Protein AF-A0A0Q5JCG6-F1 (afdb_monomer_lite)

Structure (mmCIF, N/CA/C/O backbone):
data_AF-A0A0Q5JCG6-F1
#
_entry.id   AF-A0A0Q5JCG6-F1
#
loop_
_atom_site.group_PDB
_atom_site.id
_atom_site.type_symbol
_atom_site.label_atom_id
_atom_site.label_alt_id
_atom_site.label_comp_id
_atom_site.label_asym_id
_atom_site.label_entity_id
_atom_site.label_seq_id
_atom_site.pdbx_PDB_ins_code
_atom_site.Cartn_x
_atom_site.Cartn_y
_atom_site.Cartn_z
_atom_site.occupancy
_atom_site.B_iso_or_equiv
_atom_site.auth_seq_id
_atom_site.auth_comp_id
_atom_site.auth_asym_id
_atom_site.auth_atom_id
_atom_site.pdbx_PDB_model_num
ATOM 1 N N . MET A 1 1 ? 0.064 -9.237 -11.714 1.00 82.19 1 MET A N 1
ATOM 2 C CA . MET A 1 1 ? -0.222 -7.907 -11.151 1.00 82.19 1 MET A CA 1
ATOM 3 C C . MET A 1 1 ? 0.021 -7.973 -9.659 1.00 82.19 1 MET A C 1
ATOM 5 O O . MET A 1 1 ? -0.502 -8.882 -9.032 1.00 82.19 1 MET A O 1
ATOM 9 N N . ILE A 1 2 ? 0.832 -7.061 -9.136 1.00 91.44 2 ILE A N 1
ATOM 10 C CA . ILE A 1 2 ? 1.230 -6.974 -7.729 1.00 91.44 2 ILE A CA 1
ATOM 11 C C . ILE A 1 2 ? 0.889 -5.580 -7.197 1.00 91.44 2 ILE A C 1
ATOM 13 O O . ILE A 1 2 ? 0.882 -4.605 -7.951 1.00 91.44 2 ILE A O 1
ATOM 17 N N . TYR A 1 3 ? 0.589 -5.463 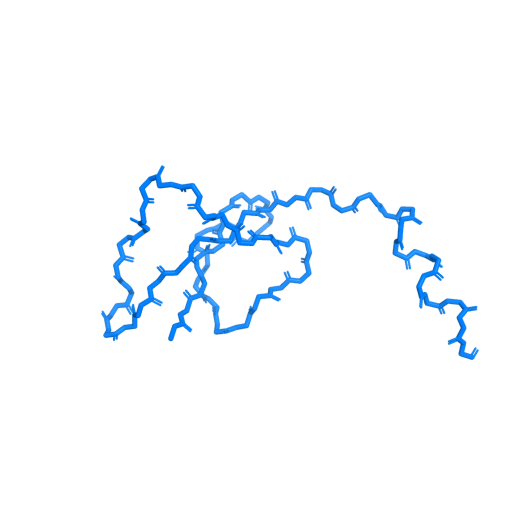-5.909 1.00 91.38 3 TYR A N 1
ATOM 18 C CA . TYR A 1 3 ? 0.259 -4.188 -5.281 1.00 91.38 3 TYR A CA 1
ATOM 19 C C . TYR A 1 3 ? 1.453 -3.644 -4.510 1.00 91.38 3 TYR A C 1
ATOM 21 O O . TYR A 1 3 ? 1.986 -4.335 -3.646 1.00 91.38 3 TYR A O 1
ATOM 29 N N . VAL A 1 4 ? 1.828 -2.392 -4.764 1.00 93.25 4 VAL A N 1
ATOM 30 C CA . VAL A 1 4 ? 2.741 -1.652 -3.885 1.00 93.25 4 VAL A CA 1
ATOM 31 C C . VAL A 1 4 ? 1.926 -0.864 -2.867 1.00 93.25 4 VAL A C 1
ATOM 33 O O . VAL A 1 4 ? 1.082 -0.036 -3.225 1.00 93.25 4 VAL A O 1
ATOM 36 N N . LEU A 1 5 ? 2.153 -1.149 -1.590 1.00 93.38 5 LEU A N 1
ATOM 37 C CA . LEU A 1 5 ? 1.478 -0.496 -0.478 1.00 93.38 5 LEU A CA 1
ATOM 38 C C . LEU A 1 5 ? 2.123 0.866 -0.217 1.00 93.38 5 LEU A C 1
ATOM 40 O O . LEU A 1 5 ? 3.337 0.957 -0.073 1.00 93.38 5 LEU A O 1
ATOM 44 N N . VAL A 1 6 ? 1.312 1.919 -0.150 1.00 90.81 6 VAL A N 1
ATOM 45 C CA . VAL A 1 6 ? 1.758 3.297 0.081 1.00 90.81 6 VAL A CA 1
ATOM 46 C C . VAL A 1 6 ? 1.049 3.873 1.300 1.00 90.81 6 VAL A C 1
ATOM 48 O O . VAL A 1 6 ? -0.179 3.862 1.387 1.00 90.81 6 VAL A O 1
ATOM 51 N N . GLY A 1 7 ? 1.825 4.398 2.238 1.00 89.81 7 GLY A N 1
ATOM 52 C CA . GLY A 1 7 ? 1.375 4.874 3.536 1.00 89.81 7 GLY A CA 1
ATOM 53 C C . GLY A 1 7 ? 1.045 3.758 4.534 1.00 89.81 7 GLY A C 1
ATOM 54 O O . GLY A 1 7 ? 1.028 2.558 4.232 1.00 89.81 7 GLY A O 1
ATOM 55 N N . GLY A 1 8 ? 0.743 4.185 5.761 1.00 89.31 8 GLY A N 1
ATOM 56 C CA . GLY A 1 8 ? 0.372 3.288 6.852 1.00 89.31 8 GLY A CA 1
ATOM 57 C C . GLY A 1 8 ? 1.511 2.365 7.314 1.00 89.31 8 GLY A C 1
ATOM 58 O O . GLY A 1 8 ? 2.681 2.618 7.033 1.00 89.31 8 GLY A O 1
ATOM 59 N N . PRO A 1 9 ? 1.186 1.277 8.035 1.00 90.44 9 PRO A N 1
ATOM 60 C CA . PRO A 1 9 ? 2.183 0.411 8.676 1.00 90.44 9 PRO A CA 1
ATOM 61 C C . PRO A 1 9 ? 3.022 -0.446 7.718 1.00 90.44 9 PRO A C 1
ATOM 63 O O . PRO A 1 9 ? 4.038 -1.003 8.127 1.00 90.44 9 PRO A O 1
ATOM 66 N N . ARG A 1 10 ? 2.568 -0.624 6.472 1.00 91.62 10 ARG A N 1
ATOM 67 C CA . ARG A 1 10 ? 3.190 -1.520 5.482 1.00 91.62 10 ARG A CA 1
ATOM 68 C C . ARG A 1 10 ? 3.710 -0.783 4.248 1.00 91.62 10 ARG A C 1
ATOM 70 O O . ARG A 1 10 ? 3.833 -1.396 3.193 1.00 91.62 10 ARG A O 1
ATOM 77 N N . ASP A 1 11 ? 3.987 0.510 4.382 1.00 92.69 11 ASP A N 1
ATOM 78 C CA . ASP A 1 11 ? 4.517 1.348 3.306 1.00 92.69 11 ASP A CA 1
ATOM 79 C C . ASP A 1 11 ? 5.741 0.711 2.613 1.00 92.69 11 ASP A C 1
ATOM 81 O O . ASP A 1 11 ? 6.625 0.151 3.266 1.00 92.69 11 ASP A O 1
ATOM 85 N N . GLY A 1 12 ? 5.752 0.742 1.279 1.00 90.94 12 GLY A N 1
ATOM 86 C CA . GLY A 1 12 ? 6.793 0.185 0.411 1.00 90.94 12 GLY A CA 1
ATOM 87 C C . GLY A 1 12 ? 6.728 -1.329 0.167 1.00 90.94 12 GLY A C 1
ATOM 88 O O . GLY A 1 12 ? 7.503 -1.848 -0.639 1.00 90.94 12 GLY A O 1
ATOM 89 N N . GLN A 1 13 ? 5.830 -2.069 0.827 1.00 94.00 13 GLN A N 1
ATOM 90 C CA . GLN A 1 13 ? 5.714 -3.516 0.606 1.00 94.00 13 GLN A CA 1
ATOM 91 C C . GLN A 1 13 ? 5.029 -3.837 -0.723 1.00 94.00 13 GLN A C 1
ATOM 93 O O . GLN A 1 13 ? 4.018 -3.231 -1.068 1.00 94.00 13 GLN A O 1
ATOM 98 N N . HIS A 1 14 ? 5.543 -4.854 -1.414 1.00 93.00 14 HIS A N 1
ATOM 99 C CA . HIS A 1 14 ? 4.904 -5.452 -2.582 1.00 93.00 14 HIS A CA 1
ATOM 100 C C . HIS A 1 14 ? 4.154 -6.712 -2.150 1.00 93.00 14 HIS A C 1
ATOM 102 O O . HIS A 1 14 ? 4.712 -7.554 -1.443 1.00 93.00 14 HIS A O 1
ATOM 108 N N . VAL A 1 15 ? 2.883 -6.822 -2.524 1.00 92.56 15 VAL A N 1
ATOM 109 C CA . VAL A 1 15 ? 2.003 -7.921 -2.116 1.00 92.56 15 VAL A CA 1
ATOM 110 C C . VAL A 1 15 ? 1.138 -8.382 -3.277 1.00 92.56 15 VAL A C 1
ATOM 112 O O . VAL A 1 15 ? 0.646 -7.563 -4.049 1.00 92.56 15 VAL A O 1
ATOM 115 N N . ASP A 1 16 ? 0.918 -9.688 -3.380 1.00 92.81 16 ASP A N 1
ATOM 116 C CA . ASP A 1 16 ? 0.101 -10.260 -4.457 1.00 92.81 16 ASP A CA 1
ATO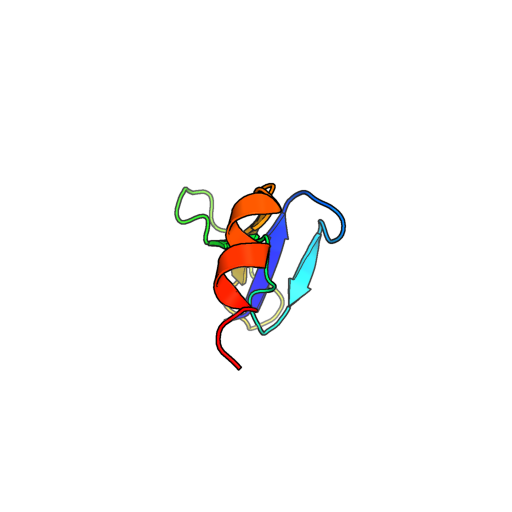M 117 C C . ASP A 1 16 ? -1.406 -10.039 -4.241 1.00 92.81 16 ASP A C 1
ATOM 119 O O . ASP A 1 16 ? -2.160 -9.929 -5.204 1.00 92.81 16 ASP A O 1
ATOM 123 N N . ASP A 1 17 ? -1.838 -9.890 -2.983 1.00 92.56 17 ASP A N 1
ATOM 124 C CA . ASP A 1 17 ? -3.229 -9.634 -2.596 1.00 92.56 17 ASP A CA 1
ATOM 125 C C . ASP A 1 17 ? -3.375 -8.287 -1.888 1.00 92.56 17 ASP A C 1
ATOM 127 O O . ASP A 1 17 ? -2.553 -7.934 -1.041 1.00 92.56 17 ASP A O 1
ATOM 131 N N . LEU A 1 18 ? -4.460 -7.559 -2.177 1.00 90.06 18 LEU A N 1
ATOM 132 C CA . LEU A 1 18 ? -4.747 -6.260 -1.565 1.00 90.06 18 LEU A CA 1
A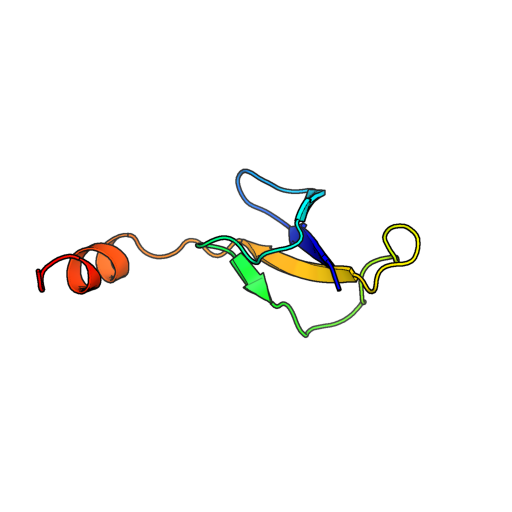TOM 133 C C . LEU A 1 18 ? -5.183 -6.425 -0.091 1.00 90.06 18 LEU A C 1
ATOM 135 O O . LEU A 1 18 ? -6.276 -6.940 0.174 1.00 90.06 18 LEU A O 1
ATOM 139 N N . PRO A 1 19 ? -4.385 -5.968 0.893 1.00 89.12 19 PRO A N 1
ATOM 140 C CA . PRO A 1 19 ? -4.748 -6.066 2.301 1.00 89.12 19 PRO A CA 1
ATOM 141 C C . PRO A 1 19 ? -5.881 -5.104 2.685 1.00 89.12 19 PRO A C 1
ATOM 143 O O . PRO A 1 19 ? -6.068 -4.042 2.093 1.00 89.12 19 PRO A O 1
ATOM 146 N N . ARG A 1 20 ? -6.612 -5.446 3.757 1.00 87.88 20 ARG A N 1
ATOM 147 C CA . ARG A 1 20 ? -7.602 -4.536 4.362 1.00 87.88 20 ARG A CA 1
ATOM 148 C C . ARG A 1 20 ? -6.932 -3.241 4.831 1.00 87.88 20 ARG A C 1
ATOM 150 O O . ARG A 1 20 ? -5.791 -3.264 5.285 1.00 87.88 20 ARG A O 1
ATOM 157 N N . GLY A 1 21 ? -7.664 -2.130 4.741 1.00 88.38 21 GLY A N 1
ATOM 158 C CA . GLY A 1 21 ? -7.130 -0.796 5.046 1.00 88.38 21 GLY A CA 1
ATOM 159 C C . GLY A 1 21 ? -6.315 -0.182 3.907 1.00 88.38 21 GLY A C 1
ATOM 160 O O . GLY A 1 21 ? -5.822 0.927 4.049 1.00 88.38 21 GLY A O 1
ATOM 161 N N . TYR A 1 22 ? -6.198 -0.861 2.761 1.00 90.31 22 TYR A N 1
ATOM 162 C CA . TYR A 1 22 ? -5.590 -0.315 1.552 1.00 90.31 22 TYR A CA 1
ATOM 163 C C . TYR A 1 22 ? -6.593 -0.311 0.398 1.00 90.31 22 TYR A C 1
ATOM 165 O O . TYR A 1 22 ? -7.373 -1.250 0.231 1.00 90.31 22 TYR A O 1
ATOM 173 N N . ARG A 1 23 ? -6.601 0.763 -0.392 1.00 90.31 23 ARG A N 1
ATOM 174 C CA . ARG A 1 23 ? -7.451 0.909 -1.582 1.00 90.31 23 ARG A CA 1
ATOM 175 C C . ARG A 1 23 ? -6.590 1.170 -2.803 1.00 90.31 23 ARG A C 1
ATOM 177 O O . ARG A 1 23 ? -5.562 1.832 -2.689 1.00 90.31 23 ARG A O 1
ATOM 184 N N . LEU A 1 24 ? -7.018 0.695 -3.967 1.00 89.75 24 LEU A N 1
ATOM 185 C CA . LEU A 1 24 ? -6.311 0.990 -5.209 1.00 89.75 24 LEU A CA 1
ATOM 186 C C . LEU A 1 24 ? -6.340 2.494 -5.472 1.00 89.75 24 LEU A C 1
ATOM 188 O O . LEU A 1 24 ? -7.402 3.118 -5.442 1.00 89.75 24 LEU A O 1
ATOM 192 N N . SER A 1 25 ? -5.166 3.064 -5.707 1.00 81.88 25 SER A N 1
ATOM 193 C CA . SER A 1 25 ? -5.036 4.405 -6.254 1.00 81.88 25 SER A CA 1
ATOM 194 C C . SER A 1 25 ? -4.973 4.266 -7.761 1.00 81.88 25 SER A C 1
ATOM 196 O O . SER A 1 25 ? -3.999 3.738 -8.291 1.00 81.88 25 SER A O 1
ATOM 198 N N . LEU A 1 26 ? -6.035 4.710 -8.427 1.00 70.50 26 LEU A N 1
ATOM 199 C CA . LEU A 1 26 ? -6.095 4.794 -9.886 1.00 70.50 26 LEU A CA 1
ATOM 200 C C . LEU A 1 26 ? -5.544 6.132 -10.406 1.00 70.50 26 LEU A C 1
ATOM 202 O O . LEU A 1 26 ? -5.441 6.311 -11.613 1.00 70.50 26 LEU A O 1
ATOM 206 N N . ASP A 1 27 ? -5.192 7.053 -9.503 1.00 67.81 27 ASP A N 1
ATOM 207 C CA . ASP A 1 27 ? -4.583 8.336 -9.843 1.00 67.81 27 ASP A CA 1
ATOM 208 C C . ASP A 1 27 ? -3.065 8.180 -10.075 1.00 67.81 27 ASP A C 1
ATOM 210 O O . ASP A 1 27 ? -2.353 7.602 -9.245 1.00 67.81 27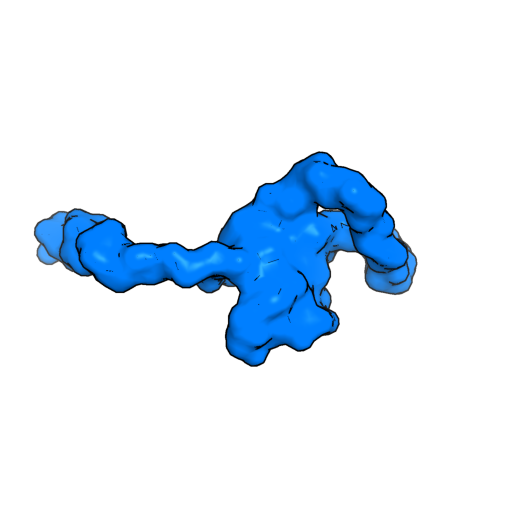 ASP A O 1
ATOM 214 N N . ASP A 1 28 ? -2.599 8.689 -11.221 1.00 64.00 28 ASP A N 1
ATOM 215 C CA . ASP A 1 28 ? -1.223 8.615 -11.743 1.00 64.00 28 ASP A CA 1
ATOM 216 C C . ASP A 1 28 ? -0.223 9.512 -10.970 1.00 64.00 28 ASP A C 1
ATOM 218 O O . ASP A 1 28 ? -0.622 10.540 -10.412 1.00 64.00 28 ASP A O 1
ATOM 222 N N . PRO A 1 29 ? 1.095 9.203 -10.957 1.00 68.06 29 PRO A N 1
ATOM 223 C CA . PRO A 1 29 ? 1.786 8.256 -11.836 1.00 68.06 29 PRO A CA 1
ATOM 224 C C . PRO A 1 29 ? 1.798 6.806 -11.331 1.00 68.06 29 PRO A C 1
ATOM 226 O O . PRO A 1 29 ? 2.022 6.535 -10.142 1.00 68.06 29 PRO A O 1
ATOM 229 N N . GLN A 1 30 ? 1.628 5.887 -12.278 1.00 70.75 30 GLN A N 1
ATOM 230 C CA . GLN A 1 30 ? 1.768 4.448 -12.128 1.00 70.75 30 GLN A CA 1
ATOM 231 C C . GLN A 1 30 ? 3.148 4.109 -11.532 1.00 70.75 30 GLN A C 1
ATOM 233 O O . GLN A 1 30 ? 4.161 4.675 -11.954 1.00 70.75 30 GLN A O 1
ATOM 238 N N . PRO A 1 31 ? 3.207 3.246 -10.501 1.00 77.19 31 PRO A N 1
ATOM 239 C CA . PRO A 1 31 ? 4.470 2.885 -9.867 1.00 77.19 31 PRO A CA 1
ATOM 240 C C . PRO A 1 31 ? 5.383 2.116 -10.827 1.00 77.19 31 PRO A C 1
ATOM 242 O O . PRO A 1 31 ? 4.912 1.485 -11.775 1.00 77.19 31 PRO A O 1
ATOM 245 N N . GLU A 1 32 ? 6.688 2.148 -10.549 1.00 81.19 32 GLU A N 1
ATOM 246 C CA . GLU A 1 32 ? 7.655 1.358 -11.308 1.00 81.19 32 GLU A CA 1
ATOM 247 C C . GLU A 1 32 ? 7.295 -0.143 -11.256 1.00 81.19 32 GLU A C 1
ATOM 249 O O . GLU A 1 32 ? 6.830 -0.640 -10.218 1.00 81.19 32 GLU A O 1
ATOM 254 N N . PRO A 1 33 ? 7.486 -0.880 -12.366 1.00 80.94 33 PRO A N 1
ATOM 255 C CA . PRO A 1 33 ? 7.283 -2.321 -12.389 1.00 80.94 33 PRO A CA 1
ATOM 256 C C . PRO A 1 33 ? 8.166 -3.021 -11.356 1.00 80.94 33 PRO A C 1
ATOM 258 O O . PRO A 1 33 ? 9.337 -2.679 -11.181 1.00 80.94 33 PRO A O 1
ATOM 261 N N . PHE A 1 34 ? 7.614 -4.029 -10.687 1.00 81.56 34 PHE A N 1
ATOM 262 C CA . PHE A 1 34 ? 8.360 -4.864 -9.756 1.00 81.56 34 PHE A CA 1
ATOM 263 C C . PHE A 1 34 ? 8.715 -6.178 -10.449 1.00 81.56 34 PHE A C 1
ATOM 265 O O . PHE A 1 34 ? 7.894 -7.091 -10.547 1.00 81.56 34 PHE A O 1
ATOM 272 N N . GLY A 1 35 ? 9.943 -6.260 -10.966 1.00 86.31 35 GLY A N 1
ATOM 273 C CA . GLY A 1 35 ? 10.368 -7.375 -11.816 1.00 86.31 35 GLY A CA 1
ATOM 274 C C . GLY A 1 35 ? 9.538 -7.440 -13.100 1.00 86.31 35 GLY A C 1
ATOM 275 O O . GLY A 1 35 ? 9.346 -6.422 -13.760 1.00 86.31 35 GLY A O 1
ATOM 276 N N . ASP A 1 36 ? 9.021 -8.627 -13.421 1.00 88.56 36 ASP A N 1
ATOM 277 C CA . ASP A 1 36 ? 8.181 -8.867 -14.606 1.00 88.56 36 ASP A CA 1
ATOM 278 C C . ASP A 1 36 ? 6.675 -8.644 -14.345 1.00 88.56 36 ASP A C 1
ATOM 280 O O . ASP A 1 36 ? 5.835 -9.002 -15.173 1.00 88.56 36 ASP A O 1
ATOM 284 N N . PHE A 1 37 ? 6.302 -8.099 -13.182 1.00 83.44 37 PHE A N 1
ATOM 285 C CA . PHE A 1 37 ? 4.905 -7.921 -12.791 1.00 83.44 37 PHE A CA 1
ATOM 286 C C . PHE A 1 37 ? 4.428 -6.480 -12.979 1.00 83.44 37 PHE A C 1
ATOM 288 O O . PHE A 1 37 ? 5.083 -5.530 -12.551 1.00 83.44 37 PHE A O 1
ATOM 295 N N . ASP A 1 38 ? 3.212 -6.332 -13.512 1.00 84.88 38 ASP A N 1
ATOM 296 C CA . ASP A 1 38 ? 2.487 -5.061 -13.472 1.00 84.88 38 ASP A CA 1
ATOM 297 C C . ASP A 1 38 ? 2.245 -4.635 -12.018 1.00 84.88 38 ASP A C 1
ATOM 299 O O . ASP A 1 38 ? 1.563 -5.346 -11.268 1.00 84.88 38 ASP A O 1
ATOM 303 N N . THR A 1 39 ? 2.777 -3.477 -11.627 1.00 86.94 39 THR A N 1
ATOM 304 C CA . THR A 1 39 ? 2.614 -2.923 -10.278 1.00 86.94 39 THR A CA 1
ATOM 305 C C . THR A 1 39 ? 1.457 -1.932 -10.238 1.00 86.94 39 THR A C 1
ATOM 307 O O . THR A 1 39 ? 1.365 -1.019 -11.059 1.00 86.94 39 THR A O 1
ATOM 310 N N . VAL A 1 40 ? 0.590 -2.066 -9.236 1.00 89.12 40 VAL A N 1
ATOM 311 C CA . VAL A 1 40 ? -0.511 -1.134 -8.972 1.00 89.12 40 VAL A CA 1
ATOM 312 C C . VAL A 1 40 ? -0.377 -0.555 -7.573 1.00 89.12 40 VAL A C 1
ATOM 314 O O . VAL A 1 40 ? -0.071 -1.257 -6.613 1.00 89.12 40 VAL A O 1
ATOM 317 N N . ARG A 1 41 ? -0.608 0.751 -7.432 1.00 90.56 41 ARG A N 1
ATOM 318 C CA . ARG A 1 41 ? -0.500 1.426 -6.140 1.00 90.56 41 ARG A CA 1
ATOM 319 C C . ARG A 1 41 ? -1.733 1.157 -5.282 1.00 90.56 41 ARG A C 1
ATOM 321 O O . ARG A 1 41 ? -2.863 1.373 -5.715 1.00 90.56 41 ARG A O 1
ATOM 328 N N . ALA A 1 42 ? -1.508 0.764 -4.037 1.00 92.00 42 ALA A N 1
ATOM 329 C CA . ALA A 1 42 ? -2.534 0.600 -3.023 1.00 92.00 42 ALA A CA 1
ATOM 330 C C . ALA A 1 42 ? -2.235 1.536 -1.849 1.00 92.00 42 ALA A C 1
ATOM 332 O O . ALA A 1 42 ? -1.223 1.392 -1.175 1.00 92.00 42 ALA A O 1
ATOM 333 N N . VAL A 1 43 ? -3.097 2.518 -1.607 1.00 91.00 43 VAL A N 1
ATOM 334 C CA . VAL A 1 43 ? -2.874 3.563 -0.602 1.00 91.00 43 VAL A CA 1
ATOM 335 C C . VAL A 1 43 ? -3.604 3.214 0.685 1.00 91.00 43 VAL A C 1
ATOM 337 O O . VAL A 1 43 ? -4.774 2.819 0.649 1.00 91.00 43 VAL A O 1
ATOM 340 N N . TRP A 1 44 ? -2.913 3.364 1.814 1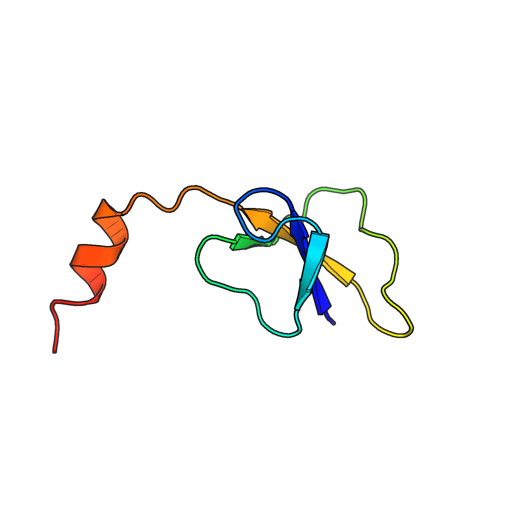.00 91.38 44 TRP A N 1
ATOM 341 C CA . TRP A 1 44 ? -3.497 3.216 3.139 1.00 91.38 44 TRP A CA 1
ATOM 342 C C . TRP A 1 44 ? -4.621 4.226 3.320 1.00 91.38 44 TRP A C 1
ATOM 344 O O . TRP A 1 44 ? -4.454 5.423 3.083 1.00 91.38 44 TRP A O 1
ATOM 354 N N . PHE A 1 45 ? -5.763 3.741 3.773 1.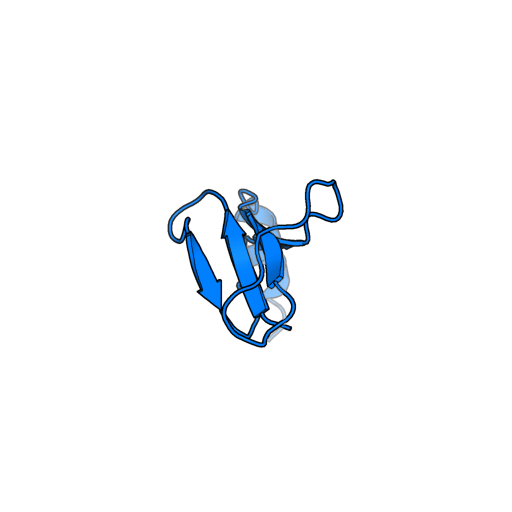00 86.00 45 PHE A N 1
ATOM 355 C CA . PHE A 1 45 ? -6.839 4.572 4.263 1.00 86.00 45 PHE A CA 1
ATOM 356 C C . PHE A 1 45 ? -7.151 4.127 5.683 1.00 86.00 45 PHE A C 1
ATOM 358 O O . PHE A 1 45 ? -7.277 2.933 5.962 1.00 86.00 45 PHE A O 1
ATOM 365 N N . GLU A 1 46 ? -7.244 5.095 6.590 1.00 71.81 46 GLU A N 1
ATOM 366 C CA . GLU A 1 46 ? -7.683 4.839 7.953 1.00 71.81 46 GLU A CA 1
ATOM 367 C C . GLU A 1 46 ? -9.139 4.373 7.880 1.00 71.81 46 GLU A C 1
ATOM 369 O O . GLU A 1 46 ? -10.070 5.141 7.640 1.00 71.81 46 GLU A O 1
ATOM 374 N N . LEU A 1 47 ? -9.311 3.055 7.931 1.00 64.62 47 LEU A N 1
ATOM 375 C CA . LEU A 1 47 ? -10.607 2.413 7.868 1.00 64.62 47 LEU A CA 1
ATOM 376 C C . LEU A 1 47 ? -11.215 2.597 9.250 1.00 64.62 47 LEU A C 1
ATOM 378 O O . LEU A 1 47 ? -10.827 1.902 10.185 1.00 64.62 47 LEU A O 1
ATOM 382 N N . ASP A 1 48 ? -12.104 3.581 9.366 1.00 57.66 48 ASP A N 1
ATOM 383 C CA . ASP A 1 48 ? -12.831 3.910 10.589 1.00 57.66 48 ASP A CA 1
ATOM 384 C C . ASP A 1 48 ? -13.314 2.607 11.253 1.00 57.66 48 ASP A C 1
ATOM 386 O O . ASP A 1 48 ? -14.159 1.883 10.708 1.00 57.66 48 ASP A O 1
ATOM 390 N N . GLU A 1 49 ? -12.725 2.253 12.403 1.00 53.81 49 GLU A N 1
ATOM 391 C CA . GLU A 1 49 ? -12.924 0.967 13.097 1.00 53.81 49 GLU A CA 1
ATOM 392 C C . GLU A 1 49 ? -14.420 0.679 13.356 1.00 53.81 49 GLU A C 1
ATOM 394 O O . GLU A 1 49 ? -14.855 -0.475 13.465 1.00 53.81 49 GLU A O 1
ATOM 399 N N . ALA A 1 50 ? -15.236 1.740 13.389 1.00 55.38 50 ALA A N 1
ATOM 400 C CA . ALA A 1 50 ? -16.685 1.709 13.522 1.00 55.38 50 ALA A CA 1
ATOM 401 C C . ALA A 1 50 ? -17.404 0.944 12.391 1.00 55.38 50 ALA A C 1
ATOM 403 O O . ALA A 1 50 ? -18.399 0.267 12.663 1.00 55.38 50 ALA A O 1
ATOM 404 N N . MET A 1 51 ? -16.907 0.974 11.147 1.00 55.62 51 MET A N 1
ATOM 405 C CA . MET A 1 51 ? -17.507 0.209 10.039 1.00 55.62 51 MET A CA 1
ATOM 406 C C . MET A 1 51 ? -17.161 -1.285 10.093 1.00 55.62 51 MET A C 1
ATOM 408 O O . MET A 1 51 ? -17.888 -2.121 9.554 1.00 55.62 51 MET A O 1
ATOM 412 N N . PHE A 1 52 ? -16.075 -1.655 10.773 1.00 55.06 52 PHE A N 1
ATOM 413 C CA . PHE A 1 52 ? -15.648 -3.049 10.862 1.00 55.06 52 PHE A CA 1
ATOM 414 C C . PHE A 1 52 ? -16.500 -3.852 11.856 1.00 55.06 52 PHE A C 1
ATOM 416 O O . PHE A 1 52 ? -16.869 -4.999 11.587 1.00 55.06 52 PHE A O 1
ATOM 423 N N . ARG A 1 53 ? -16.900 -3.241 12.981 1.00 55.38 53 ARG A N 1
ATOM 424 C CA . ARG A 1 53 ? -17.716 -3.914 14.011 1.00 55.38 53 ARG A CA 1
ATOM 425 C C . ARG A 1 53 ? -19.142 -4.251 13.567 1.00 55.38 53 ARG A C 1
ATOM 427 O O . ARG A 1 53 ? -19.738 -5.164 14.136 1.00 55.38 53 ARG A O 1
ATOM 434 N N . SER A 1 54 ? -19.695 -3.570 12.562 1.00 50.56 54 SER A N 1
ATOM 435 C CA . SER A 1 54 ? -21.033 -3.884 12.033 1.00 50.56 54 SER A CA 1
ATOM 436 C C . SER A 1 54 ? -21.041 -5.109 11.111 1.00 50.56 54 SER A C 1
ATOM 438 O O . SER A 1 54 ? -22.076 -5.760 10.972 1.00 50.56 54 SER A O 1
ATOM 440 N N . SER A 1 55 ? -19.889 -5.477 10.541 1.00 52.47 55 SER A N 1
ATOM 441 C CA . SER A 1 55 ? -19.775 -6.572 9.567 1.00 52.47 55 SER A CA 1
ATOM 442 C C . SER A 1 55 ? -19.516 -7.938 10.214 1.00 52.47 55 SER A C 1
ATOM 444 O O . SER A 1 55 ? -19.763 -8.968 9.597 1.00 52.47 55 SER A O 1
ATOM 446 N N . GLN A 1 56 ? -19.042 -7.966 11.464 1.00 55.34 56 GLN A N 1
ATOM 447 C CA . GLN A 1 56 ? -18.684 -9.200 12.179 1.00 55.34 56 GLN A CA 1
ATOM 448 C C . GLN A 1 56 ? -19.790 -9.704 13.127 1.00 55.34 56 GLN A C 1
ATOM 450 O O . GLN A 1 56 ? -19.625 -10.720 13.793 1.00 55.34 56 GLN A O 1
ATOM 455 N N . ARG A 1 57 ? -20.937 -9.011 13.192 1.00 52.72 57 ARG A N 1
ATOM 456 C CA . ARG A 1 57 ? -22.038 -9.303 14.131 1.00 52.72 57 ARG A CA 1
ATOM 457 C C . ARG A 1 57 ? -23.274 -9.933 13.466 1.00 52.72 57 ARG A C 1
ATOM 459 O O . ARG A 1 57 ? -24.392 -9.771 13.948 1.00 52.72 57 ARG A O 1
ATOM 466 N N . ARG A 1 58 ? -23.067 -10.648 12.357 1.00 53.81 58 ARG A N 1
ATOM 467 C CA . ARG A 1 58 ? -23.993 -11.658 11.817 1.00 53.81 58 ARG A CA 1
ATOM 468 C C . ARG A 1 58 ? -23.214 -12.957 11.614 1.00 53.81 58 ARG A C 1
ATOM 470 O O . ARG A 1 58 ? -22.674 -13.194 10.540 1.00 53.81 58 ARG A O 1
ATOM 477 N N . GLY A 1 59 ? -23.131 -13.742 12.677 1.00 41.84 59 GLY A N 1
ATOM 478 C CA . GLY A 1 59 ? -22.612 -15.104 12.723 1.00 41.84 59 GLY A CA 1
ATOM 479 C C . GLY A 1 59 ? -23.201 -15.775 13.946 1.00 41.84 59 GLY A C 1
ATOM 480 O O . GLY A 1 59 ? -23.183 -15.104 15.003 1.00 41.84 59 GLY A O 1
#

Foldseek 3Di:
DWEQEPDDPRHRDIGRDQDPQWAWDPDDDQDDDDPPDRYTYTYGDPPPVVVVVVVVPPD

Sequence (59 aa):
MIYVLVGGPRDGQHVDDLPRGYRLSLDDPQPEPFGDFDTVRAVWFELDEAMFRSSQRRG

Radius of gyration: 13.52 Å; chains: 1; bounding box: 34×24×29 Å

pLDDT: mean 79.12, std 15.11, range [41.84, 94.0]

Secondary structure (DSSP, 8-state):
-EEEEESGGGTT-EESS--TTEEE--SSSPPPPBTTBPEEEEEE----HHHHHHHSS--